Protein AF-P0DRC6-F1 (afdb_monomer_lite)

Organism: Centruroides sculpturatus (NCBI:txid218467)

InterPro domains:
  IPR002061 Scorpion long chain toxin/defensin [PF00537] (8-58)
  IPR003614 Knottins-like [SM00505] (5-55)
  IPR018218 Scorpion long chain toxin [PR00285] (15-22)
  IPR018218 Scorpion long chain toxin [PR00285] (38-48)
  IPR018218 Scorpion long chain toxin [PR00285] (48-61)
  IPR036574 Knottin, scorpion toxin-like superfamily [G3DSA:3.30.30.10] (5-69)
  IPR036574 Knottin, scorpion toxin-like superfamily [SSF57095] (7-63)
  IPR044062 LCN-type cysteine-stabilized alpha/beta (CS-alpha/beta) domain [PS51863] (6-70)

pLDDT: mean 85.08, std 11.72, range [41.88, 95.38]

Secondary structure (DSSP, 8-state):
-------BEEB-TTSPEEB--SSHHHHHHHHHHHHHTT-SEEEEETTEEEEET--TTS-EESS--TTPPEE--TT--SS---

Foldseek 3Di:
DLPQPAKFFFADPVRAGEFADQDLLRQQLLQQVLVVQVFDGWGQDPRTIITGPRDPPTHGDRDDDPPHHYDYSPPRGSDHDD

Sequence (82 aa):
SKKEIPGGYPVNQFKCTYECAHADTDHIRCKNLCKKLGGSWGYCYWNTCYCEYLPDSVPQKNSIEVFSCGATIVGVPDTEQQ

Structure (mmCIF, N/CA/C/O backbone):
data_AF-P0DRC6-F1
#
_entry.id   AF-P0DRC6-F1
#
loop_
_atom_site.group_PDB
_atom_site.id
_atom_site.type_symbol
_atom_site.label_atom_id
_atom_site.label_alt_id
_atom_site.label_comp_id
_atom_site.label_asym_id
_atom_site.label_entity_id
_atom_site.label_seq_id
_atom_site.pdbx_PDB_ins_code
_atom_site.Cartn_x
_atom_site.Cartn_y
_atom_site.Cartn_z
_atom_site.occupancy
_atom_site.B_iso_or_equiv
_atom_site.auth_seq_id
_atom_site.auth_comp_id
_atom_site.auth_asym_id
_atom_site.auth_atom_id
_atom_site.pdbx_PDB_model_num
ATOM 1 N N . SER A 1 1 ? -23.178 -11.154 3.362 1.00 41.88 1 SER A N 1
ATOM 2 C CA . SER A 1 1 ? -22.935 -10.108 2.357 1.00 41.88 1 SER A CA 1
ATOM 3 C C . SER A 1 1 ? -21.559 -9.538 2.634 1.00 41.88 1 SER A C 1
ATOM 5 O O . SER A 1 1 ? -21.409 -8.880 3.657 1.00 41.88 1 SER A O 1
ATOM 7 N N . LYS A 1 2 ? -20.526 -9.884 1.850 1.00 52.62 2 LYS A N 1
ATOM 8 C CA . LYS A 1 2 ? -19.282 -9.104 1.891 1.00 52.62 2 LYS A CA 1
ATOM 9 C C . LYS A 1 2 ? -19.715 -7.740 1.374 1.00 52.62 2 LYS A C 1
ATOM 11 O O . LYS A 1 2 ? -19.973 -7.635 0.182 1.00 52.62 2 LYS A O 1
ATOM 16 N N . LYS A 1 3 ? -19.942 -6.761 2.260 1.00 53.16 3 LYS A N 1
ATOM 17 C CA . LYS A 1 3 ? -20.015 -5.366 1.817 1.00 53.16 3 LYS A CA 1
ATOM 18 C C . LYS A 1 3 ? -18.803 -5.207 0.909 1.00 53.16 3 LYS A C 1
ATOM 20 O O . LYS A 1 3 ? -17.710 -5.579 1.329 1.00 53.16 3 LYS A O 1
ATOM 25 N N . GLU A 1 4 ? -19.015 -4.846 -0.349 1.00 58.88 4 GLU A N 1
ATOM 26 C CA . GLU A 1 4 ? -17.923 -4.463 -1.233 1.00 58.88 4 GLU A CA 1
ATOM 27 C C . GLU A 1 4 ? -17.243 -3.312 -0.508 1.00 58.88 4 GLU A C 1
ATOM 29 O O . GLU A 1 4 ? -17.779 -2.212 -0.499 1.00 58.88 4 GLU A O 1
ATOM 34 N N . ILE A 1 5 ? -16.185 -3.588 0.258 1.00 59.03 5 ILE A N 1
ATOM 35 C CA . ILE A 1 5 ? -15.441 -2.535 0.929 1.00 59.03 5 ILE A CA 1
ATOM 36 C C . ILE A 1 5 ? -14.706 -1.866 -0.226 1.00 59.03 5 ILE A C 1
ATOM 38 O O . ILE A 1 5 ? -13.788 -2.493 -0.777 1.00 59.03 5 ILE A O 1
ATOM 42 N N . PRO A 1 6 ? -15.145 -0.670 -0.674 1.00 72.50 6 PRO A N 1
ATOM 43 C CA . PRO A 1 6 ? -14.372 0.050 -1.661 1.00 72.50 6 PRO A CA 1
ATOM 44 C C . PRO A 1 6 ? -13.021 0.273 -0.996 1.00 72.50 6 PRO A C 1
ATOM 46 O O . PRO A 1 6 ? -12.960 0.555 0.201 1.00 72.50 6 PRO A O 1
ATOM 49 N N . GLY A 1 7 ? -11.943 0.040 -1.729 1.00 82.38 7 GLY A N 1
ATOM 50 C CA . GLY A 1 7 ? -10.610 0.192 -1.177 1.00 82.38 7 GLY A CA 1
ATOM 51 C C . GLY A 1 7 ? -10.393 1.530 -0.464 1.00 82.38 7 GLY A C 1
ATOM 52 O O . GLY A 1 7 ? -11.170 2.484 -0.582 1.00 82.38 7 GLY A O 1
ATOM 53 N N . GLY A 1 8 ? -9.271 1.632 0.222 1.00 93.06 8 GLY A N 1
ATOM 54 C CA . GLY A 1 8 ? -8.901 2.845 0.925 1.00 93.06 8 GLY A CA 1
ATOM 55 C C . GLY A 1 8 ? -7.403 3.054 0.947 1.00 93.06 8 GLY A C 1
ATOM 56 O O . GLY A 1 8 ? -6.609 2.211 0.525 1.00 93.06 8 GLY A O 1
ATOM 57 N N . TYR A 1 9 ? -7.029 4.213 1.467 1.00 94.19 9 TYR A N 1
ATOM 58 C CA . TYR A 1 9 ? -5.657 4.561 1.788 1.00 94.19 9 TYR A CA 1
ATOM 59 C C . TYR A 1 9 ? -5.379 4.051 3.203 1.00 94.19 9 TYR A C 1
ATOM 61 O O . TYR A 1 9 ? -5.901 4.642 4.158 1.00 94.19 9 TYR A O 1
ATOM 69 N N . PRO A 1 10 ? -4.621 2.953 3.379 1.00 94.12 10 PRO A N 1
ATOM 70 C CA . PRO A 1 10 ? -4.288 2.471 4.708 1.00 94.12 10 PRO A CA 1
ATOM 71 C C . PRO A 1 10 ? -3.487 3.536 5.454 1.00 94.12 10 PRO A C 1
ATOM 73 O O . PRO A 1 10 ? -2.678 4.258 4.863 1.00 94.12 10 PRO A O 1
ATOM 76 N N . VAL A 1 11 ? -3.703 3.620 6.764 1.00 93.94 11 VAL A N 1
ATOM 77 C CA . VAL A 1 11 ? -2.957 4.533 7.627 1.00 93.94 11 VAL A CA 1
ATOM 78 C C . VAL A 1 11 ? -2.208 3.781 8.713 1.00 93.94 11 VAL A C 1
ATOM 80 O O . VAL A 1 11 ? -2.667 2.764 9.231 1.00 93.94 11 VAL A O 1
ATOM 83 N N . ASN A 1 12 ? -1.038 4.296 9.073 1.00 90.62 12 ASN A N 1
ATOM 84 C CA . ASN A 1 12 ? -0.269 3.771 10.192 1.00 90.62 12 ASN A CA 1
ATOM 85 C C . ASN A 1 12 ? -0.878 4.198 11.547 1.00 90.62 12 ASN A C 1
ATOM 87 O O . ASN A 1 12 ? -1.875 4.921 11.618 1.00 90.62 12 ASN A O 1
ATOM 91 N N . GLN A 1 13 ? -0.233 3.804 12.649 1.00 89.81 13 GLN A N 1
ATOM 92 C CA . GLN A 1 13 ? -0.644 4.178 14.012 1.00 89.81 13 GLN A CA 1
ATOM 93 C C . GLN A 1 13 ? -0.722 5.699 14.266 1.00 89.81 13 GLN A C 1
ATOM 95 O O . GLN A 1 13 ? -1.419 6.133 15.179 1.00 89.81 13 GLN A O 1
ATOM 100 N N . PHE A 1 14 ? -0.045 6.510 13.448 1.00 89.50 14 PHE A N 1
ATOM 101 C CA . PHE A 1 14 ? -0.057 7.975 13.509 1.00 89.50 14 PHE A CA 1
ATOM 102 C C . PHE A 1 14 ? -1.080 8.609 12.554 1.00 89.50 14 PHE A C 1
ATOM 104 O O . PHE A 1 14 ? -1.089 9.825 12.390 1.00 89.50 14 PHE A O 1
ATOM 111 N N . LYS A 1 15 ? -1.955 7.806 11.933 1.00 89.94 15 LYS A N 1
ATOM 112 C CA . LYS A 1 15 ? -2.947 8.231 10.930 1.00 89.94 15 LYS A CA 1
ATOM 113 C C . LYS A 1 15 ? -2.343 8.819 9.644 1.00 89.94 15 LYS A C 1
ATOM 115 O O . LYS A 1 15 ? -3.059 9.482 8.892 1.00 89.94 15 LYS A O 1
ATOM 120 N N . CYS A 1 16 ? -1.065 8.548 9.374 1.00 91.88 16 CYS A N 1
ATOM 121 C CA . CYS A 1 16 ? -0.407 8.937 8.129 1.00 91.88 16 CYS A CA 1
ATOM 122 C C . CYS A 1 16 ? -0.611 7.875 7.056 1.00 91.88 16 CYS A C 1
ATOM 124 O O . CYS A 1 16 ? -0.532 6.677 7.343 1.00 91.88 16 CYS A O 1
ATOM 126 N N . THR A 1 17 ? -0.857 8.327 5.831 1.00 93.69 17 THR A N 1
ATOM 127 C CA . THR A 1 17 ? -0.981 7.469 4.653 1.00 93.69 17 THR A CA 1
ATOM 128 C C . THR A 1 17 ? 0.393 7.068 4.138 1.00 93.69 17 THR A C 1
ATOM 130 O O . THR A 1 17 ? 1.374 7.770 4.367 1.00 93.69 17 THR A O 1
ATOM 133 N N . TYR A 1 18 ? 0.486 5.941 3.441 1.00 94.00 18 TYR A N 1
ATOM 134 C CA . TYR A 1 18 ? 1.765 5.462 2.926 1.00 94.00 18 TYR A CA 1
ATOM 135 C C . TYR A 1 18 ? 2.101 6.115 1.587 1.00 94.00 18 TYR A C 1
ATOM 137 O O . TYR A 1 18 ? 1.348 5.959 0.630 1.00 94.00 18 TYR A O 1
ATOM 145 N N . GLU A 1 19 ? 3.213 6.838 1.527 1.00 91.81 19 GLU A N 1
ATOM 146 C CA . GLU A 1 19 ? 3.679 7.506 0.311 1.00 91.81 19 GLU A CA 1
ATOM 147 C C . GLU A 1 19 ? 4.281 6.510 -0.675 1.00 91.81 19 GLU A C 1
ATOM 149 O O . GLU A 1 19 ? 4.901 5.516 -0.293 1.00 91.81 19 GLU A O 1
ATOM 154 N N . CYS A 1 20 ? 4.131 6.821 -1.954 1.00 91.75 20 CYS A N 1
ATOM 155 C CA . CYS A 1 20 ? 4.745 6.097 -3.054 1.00 91.75 20 CYS A CA 1
ATOM 156 C C . CYS A 1 20 ? 5.082 7.074 -4.179 1.00 91.75 20 CYS A C 1
ATOM 158 O O . CYS A 1 20 ? 4.373 8.053 -4.397 1.00 91.75 20 CYS A O 1
ATOM 160 N N . ALA A 1 21 ? 6.144 6.797 -4.923 1.00 86.06 21 ALA A N 1
ATOM 161 C CA . ALA A 1 21 ? 6.367 7.390 -6.229 1.00 86.06 21 ALA A CA 1
ATOM 162 C C . ALA A 1 21 ? 5.734 6.502 -7.312 1.00 86.06 21 ALA A C 1
ATOM 164 O O . ALA A 1 21 ? 5.543 5.302 -7.124 1.00 86.06 21 ALA A O 1
ATOM 165 N N . HIS A 1 22 ? 5.465 7.057 -8.494 1.00 78.25 22 HIS A N 1
ATOM 166 C CA . HIS A 1 22 ? 5.018 6.294 -9.672 1.00 78.25 22 HIS A CA 1
ATOM 167 C C . HIS A 1 22 ? 6.135 5.419 -10.295 1.00 78.25 22 HIS A C 1
ATOM 169 O O . HIS A 1 22 ? 6.175 5.214 -11.505 1.00 78.25 22 HIS A O 1
ATOM 175 N N . ALA A 1 23 ? 7.073 4.935 -9.477 1.00 86.12 23 ALA A N 1
ATOM 176 C CA . ALA A 1 23 ? 8.140 4.020 -9.863 1.00 86.12 23 ALA A CA 1
ATOM 177 C C . ALA A 1 23 ? 7.709 2.566 -9.621 1.00 86.12 23 ALA A C 1
ATOM 179 O O . ALA A 1 23 ? 7.058 2.273 -8.616 1.00 86.12 23 ALA A O 1
ATOM 180 N N . ASP A 1 24 ? 8.127 1.640 -10.487 1.00 87.19 24 ASP A N 1
ATOM 181 C CA . ASP A 1 24 ? 7.732 0.223 -10.419 1.00 87.19 24 ASP A CA 1
ATOM 182 C C . ASP A 1 24 ? 7.966 -0.409 -9.037 1.00 87.19 24 ASP A C 1
ATOM 184 O O . ASP A 1 24 ? 7.123 -1.153 -8.532 1.00 87.19 24 ASP A O 1
ATOM 188 N N . THR A 1 25 ? 9.066 -0.055 -8.367 1.00 88.88 25 THR A N 1
ATOM 189 C CA . THR A 1 25 ? 9.383 -0.550 -7.017 1.00 88.88 25 THR A CA 1
ATOM 190 C C . THR A 1 25 ? 8.329 -0.161 -5.988 1.00 88.88 25 THR A C 1
ATOM 192 O O . THR A 1 25 ? 7.974 -0.962 -5.125 1.00 88.88 25 THR A O 1
ATOM 195 N N . ASP A 1 26 ? 7.789 1.052 -6.077 1.00 89.25 26 ASP A N 1
ATOM 196 C CA . ASP A 1 26 ? 6.781 1.532 -5.139 1.00 89.25 26 ASP A CA 1
ATOM 197 C C . ASP A 1 26 ? 5.393 0.978 -5.470 1.00 89.25 26 ASP A C 1
ATOM 199 O O . ASP A 1 26 ? 4.621 0.682 -4.558 1.00 89.25 26 ASP A O 1
ATOM 203 N N . HIS A 1 27 ? 5.103 0.712 -6.748 1.00 89.12 27 HIS A N 1
ATOM 204 C CA . HIS A 1 27 ? 3.924 -0.064 -7.137 1.00 89.12 27 HIS A CA 1
ATOM 205 C C . HIS A 1 27 ? 3.951 -1.469 -6.515 1.00 89.12 27 HIS A C 1
ATOM 207 O O . HIS A 1 27 ? 2.956 -1.904 -5.927 1.00 89.12 27 HIS A O 1
ATOM 213 N N . ILE A 1 28 ? 5.099 -2.153 -6.570 1.00 92.81 28 ILE A N 1
ATOM 214 C CA . ILE A 1 28 ? 5.281 -3.466 -5.937 1.00 92.81 28 ILE A CA 1
ATOM 215 C C . ILE A 1 28 ? 5.152 -3.360 -4.413 1.00 92.81 28 ILE A C 1
ATOM 217 O O . ILE A 1 28 ? 4.468 -4.181 -3.796 1.00 92.81 28 ILE A O 1
ATOM 221 N N . ARG A 1 29 ? 5.735 -2.329 -3.792 1.00 93.94 29 ARG A N 1
ATOM 222 C CA . ARG A 1 29 ? 5.594 -2.093 -2.347 1.00 93.94 29 ARG A CA 1
ATOM 223 C C . ARG A 1 29 ? 4.147 -1.837 -1.945 1.00 93.94 29 ARG A C 1
ATOM 225 O O . ARG A 1 29 ? 3.702 -2.445 -0.978 1.00 93.94 29 ARG A O 1
ATOM 232 N N . CYS A 1 30 ? 3.384 -1.021 -2.674 1.00 94.88 30 CYS A N 1
ATOM 233 C CA . CYS A 1 30 ? 1.958 -0.839 -2.393 1.00 94.88 30 CYS A CA 1
ATOM 234 C C . CYS A 1 30 ? 1.202 -2.168 -2.529 1.00 94.88 30 CYS A C 1
ATOM 236 O O . CYS A 1 30 ? 0.470 -2.546 -1.619 1.00 94.88 30 CYS A O 1
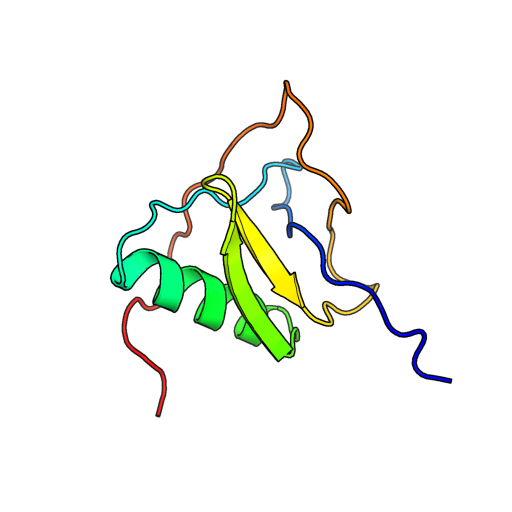ATOM 238 N N . LYS A 1 31 ? 1.429 -2.934 -3.604 1.00 94.25 31 LYS A N 1
ATOM 239 C CA . LYS A 1 31 ? 0.830 -4.266 -3.795 1.00 94.25 31 LYS A CA 1
ATOM 240 C C . LYS A 1 31 ? 1.116 -5.198 -2.613 1.00 94.25 31 LYS A C 1
ATOM 242 O O . LYS A 1 31 ? 0.193 -5.795 -2.057 1.00 94.25 31 LYS A O 1
ATOM 247 N N . ASN A 1 32 ? 2.375 -5.296 -2.197 1.00 94.94 32 ASN A N 1
ATOM 248 C CA . ASN A 1 32 ? 2.803 -6.157 -1.097 1.00 94.94 32 ASN A CA 1
ATOM 249 C C . ASN A 1 32 ? 2.289 -5.660 0.265 1.00 94.94 32 ASN A C 1
ATOM 251 O O . ASN A 1 32 ? 1.869 -6.471 1.090 1.00 94.94 32 ASN A O 1
ATOM 255 N N . LEU A 1 33 ? 2.256 -4.343 0.490 1.00 94.88 33 LEU A N 1
ATOM 256 C CA . LEU A 1 33 ? 1.658 -3.728 1.676 1.00 94.88 33 LEU A CA 1
ATOM 257 C C . LEU A 1 33 ? 0.178 -4.106 1.777 1.00 94.88 33 LEU A C 1
ATOM 259 O O . LEU A 1 33 ? -0.258 -4.607 2.809 1.00 94.88 33 LEU A O 1
ATOM 263 N N . CYS A 1 34 ? -0.579 -3.923 0.698 1.00 94.69 34 CYS A N 1
ATOM 264 C CA . CYS A 1 34 ? -2.007 -4.209 0.671 1.00 94.69 34 CYS A CA 1
ATOM 265 C C . CYS A 1 34 ? -2.296 -5.695 0.906 1.00 94.69 34 CYS A C 1
ATOM 267 O O . CYS A 1 34 ? -3.137 -6.017 1.743 1.00 94.69 34 CYS A O 1
ATOM 269 N N . LYS A 1 35 ? -1.542 -6.601 0.267 1.00 93.62 35 LYS A N 1
ATOM 270 C CA . LYS A 1 35 ? -1.631 -8.048 0.534 1.00 93.62 35 LYS A CA 1
ATOM 271 C C . LYS A 1 35 ? -1.340 -8.383 1.998 1.00 93.62 35 LYS A C 1
ATOM 273 O O . LYS A 1 35 ? -2.080 -9.143 2.616 1.00 93.62 35 LYS A O 1
ATOM 278 N N . LYS A 1 36 ? -0.291 -7.789 2.576 1.00 93.12 36 LYS A N 1
ATOM 279 C CA . LYS A 1 36 ? 0.083 -7.981 3.987 1.00 93.12 36 LYS A CA 1
ATOM 280 C C . LYS A 1 36 ? -1.014 -7.513 4.947 1.00 93.12 36 LYS A C 1
ATOM 282 O O . LYS A 1 36 ? -1.186 -8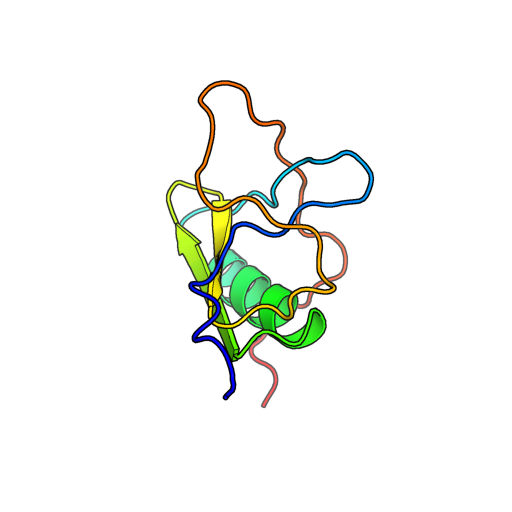.108 6.006 1.00 93.12 36 LYS A O 1
ATOM 287 N N . LEU A 1 37 ? -1.755 -6.471 4.577 1.00 93.06 37 LEU A N 1
ATOM 288 C CA . LEU A 1 37 ? -2.893 -5.951 5.338 1.00 93.06 37 LEU A CA 1
ATOM 289 C C . LEU A 1 37 ? -4.201 -6.732 5.095 1.00 93.06 37 LEU A C 1
ATOM 291 O O . LEU A 1 37 ? -5.229 -6.390 5.671 1.00 93.06 37 LEU A O 1
ATOM 295 N N . GLY A 1 38 ? -4.186 -7.781 4.267 1.00 91.50 38 GLY A N 1
ATOM 296 C CA . GLY A 1 38 ? -5.368 -8.590 3.950 1.00 91.50 38 GLY A CA 1
ATOM 297 C C . GLY A 1 38 ? -6.253 -8.019 2.838 1.00 91.50 38 GLY A C 1
ATOM 298 O O . GLY A 1 38 ? -7.347 -8.534 2.620 1.00 91.50 38 GLY A O 1
ATOM 299 N N . GLY A 1 39 ? -5.797 -6.973 2.144 1.00 91.31 39 GLY A N 1
ATOM 300 C CA . GLY A 1 39 ? -6.410 -6.484 0.911 1.00 91.31 39 GLY A CA 1
ATOM 301 C C . GLY A 1 39 ? -6.090 -7.382 -0.287 1.00 91.31 39 GLY A C 1
ATOM 302 O O . GLY A 1 39 ? -5.184 -8.216 -0.243 1.00 91.31 39 GLY A O 1
ATOM 303 N N . SER A 1 40 ? -6.829 -7.205 -1.383 1.00 89.31 40 SER A N 1
ATOM 304 C CA . SER A 1 40 ? -6.655 -8.032 -2.591 1.00 89.31 40 SER A CA 1
ATOM 305 C C . SER A 1 40 ? -5.618 -7.460 -3.554 1.00 89.31 40 SER A C 1
ATOM 307 O O . SER A 1 40 ? -4.859 -8.207 -4.174 1.00 89.31 40 SER A O 1
ATOM 309 N N . TRP A 1 41 ? -5.572 -6.133 -3.678 1.00 90.56 41 TRP A N 1
ATOM 310 C CA . TRP A 1 41 ? -4.703 -5.448 -4.627 1.00 90.56 41 TRP A CA 1
ATOM 311 C C . TRP A 1 41 ? -4.245 -4.096 -4.089 1.00 90.56 41 TRP A C 1
ATOM 313 O O . TRP A 1 41 ? -4.930 -3.498 -3.264 1.00 90.56 41 TRP A O 1
ATOM 323 N N . GLY A 1 42 ? -3.081 -3.632 -4.539 1.00 93.50 42 GLY A N 1
ATOM 324 C CA . GLY A 1 42 ? -2.485 -2.374 -4.108 1.00 93.50 42 GLY A CA 1
ATOM 325 C C . GLY A 1 42 ? -1.734 -1.681 -5.228 1.00 93.50 42 GLY A C 1
ATOM 326 O O . GLY A 1 42 ? -1.058 -2.347 -6.009 1.00 93.50 42 GLY A O 1
ATOM 327 N N . TYR A 1 43 ? -1.836 -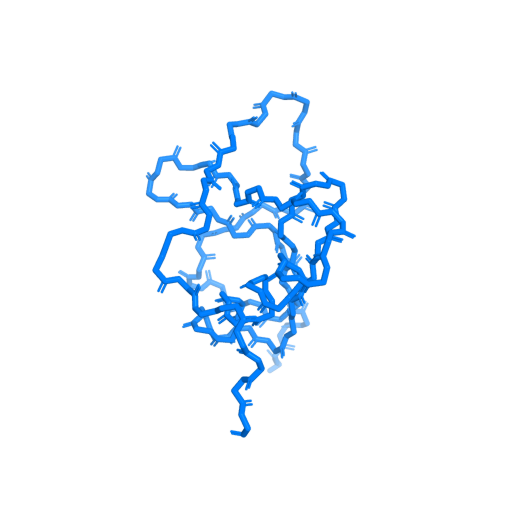0.358 -5.297 1.00 93.31 43 TYR A N 1
ATOM 328 C CA . TYR A 1 43 ? -1.149 0.453 -6.300 1.00 93.31 43 TYR A CA 1
ATOM 329 C C . TYR A 1 43 ? -0.876 1.869 -5.792 1.00 93.31 43 TYR A C 1
ATOM 331 O O . TYR A 1 43 ? -1.471 2.320 -4.812 1.00 93.31 43 TYR A O 1
ATOM 339 N N . CYS A 1 44 ? 0.040 2.568 -6.463 1.00 93.06 44 CYS A N 1
ATOM 340 C CA . CYS A 1 44 ? 0.322 3.964 -6.174 1.00 93.06 44 CYS A CA 1
ATOM 341 C C . CYS A 1 44 ? -0.689 4.881 -6.876 1.00 93.06 44 CYS A C 1
ATOM 343 O O . CYS A 1 44 ? -0.795 4.866 -8.104 1.00 93.06 44 CYS A O 1
ATOM 345 N N . TYR A 1 45 ? -1.427 5.683 -6.109 1.00 91.25 45 TYR A N 1
ATOM 346 C CA . TYR A 1 45 ? -2.411 6.640 -6.609 1.00 91.25 45 TYR A CA 1
ATOM 347 C C . TYR A 1 45 ? -2.223 7.996 -5.931 1.00 91.25 45 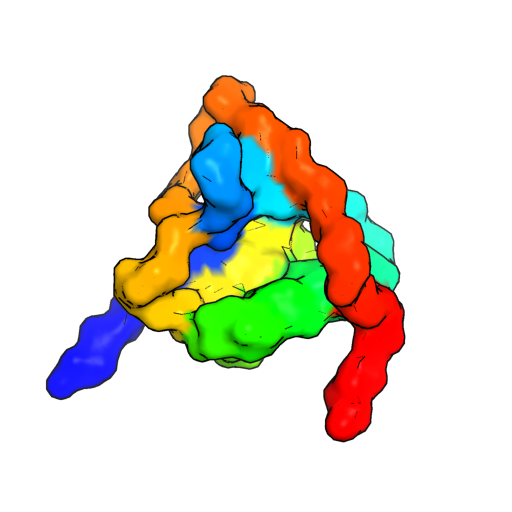TYR A C 1
ATOM 349 O O . TYR A 1 45 ? -2.248 8.082 -4.707 1.00 91.25 45 TYR A O 1
ATOM 357 N N . TRP A 1 46 ? -2.034 9.067 -6.710 1.00 88.44 46 TRP A N 1
ATOM 358 C CA . TRP A 1 46 ? -1.766 10.408 -6.161 1.00 88.44 46 TRP A CA 1
ATOM 359 C C . TRP A 1 46 ? -0.609 10.417 -5.143 1.00 88.44 46 TRP A C 1
ATOM 361 O O . TRP A 1 46 ? -0.712 10.976 -4.052 1.00 88.44 46 TRP A O 1
ATOM 371 N N . ASN A 1 47 ? 0.496 9.751 -5.491 1.00 90.38 47 ASN A N 1
ATOM 372 C CA . ASN A 1 47 ? 1.667 9.558 -4.628 1.00 90.38 47 ASN A CA 1
ATOM 373 C C . ASN A 1 47 ? 1.372 8.886 -3.269 1.00 90.38 47 ASN A C 1
ATOM 375 O O . ASN A 1 47 ? 2.138 9.022 -2.316 1.00 90.38 47 ASN A O 1
ATOM 379 N N . THR A 1 48 ? 0.252 8.167 -3.163 1.00 92.56 48 THR A N 1
ATOM 380 C CA . THR A 1 48 ? -0.170 7.458 -1.952 1.00 92.56 48 THR A CA 1
ATOM 381 C C . THR A 1 48 ? -0.612 6.035 -2.291 1.00 92.56 48 THR A C 1
ATOM 383 O O . THR A 1 48 ? -1.312 5.810 -3.277 1.00 92.56 48 THR A O 1
ATOM 386 N N . CYS A 1 49 ? -0.234 5.043 -1.487 1.00 94.69 49 CYS A N 1
ATOM 387 C CA . CYS A 1 49 ? -0.724 3.685 -1.684 1.00 94.69 49 CYS A CA 1
ATOM 388 C C . CYS A 1 49 ? -2.231 3.618 -1.448 1.00 94.69 49 CYS A C 1
ATOM 390 O O . CYS A 1 49 ? -2.725 3.990 -0.382 1.00 94.69 49 CYS A O 1
ATOM 392 N N . TYR A 1 50 ? -2.937 3.064 -2.422 1.00 94.62 50 TYR A N 1
ATOM 393 C CA . TYR A 1 50 ? -4.336 2.692 -2.321 1.00 94.62 50 TYR A CA 1
ATOM 394 C C . TYR A 1 50 ? -4.451 1.171 -2.374 1.00 94.62 50 TYR A C 1
ATOM 396 O O . TYR A 1 50 ? -3.769 0.526 -3.175 1.00 94.62 50 TYR A O 1
ATOM 404 N N . CYS A 1 51 ? -5.301 0.598 -1.523 1.00 95.38 51 CYS A N 1
ATOM 405 C CA . CYS A 1 51 ? -5.534 -0.838 -1.471 1.00 95.38 51 CYS A CA 1
ATOM 406 C C . CYS A 1 51 ? -7.003 -1.166 -1.692 1.00 95.38 51 CYS A C 1
ATOM 408 O O . CYS A 1 51 ? -7.868 -0.678 -0.968 1.00 95.38 51 CYS A O 1
ATOM 410 N N . GLU A 1 52 ? -7.279 -2.080 -2.609 1.00 93.44 52 GLU A N 1
ATOM 411 C CA . GLU A 1 52 ? -8.618 -2.598 -2.851 1.00 93.44 52 GLU A CA 1
ATOM 412 C C . GLU A 1 52 ? -8.974 -3.720 -1.870 1.00 93.44 52 GLU A C 1
ATOM 414 O O . GLU A 1 52 ? -8.145 -4.584 -1.553 1.00 93.44 52 GLU A O 1
ATOM 419 N N . TYR A 1 53 ? -10.240 -3.739 -1.439 1.00 92.25 53 TYR A N 1
ATOM 420 C CA . TYR A 1 53 ? -10.809 -4.772 -0.567 1.00 92.25 53 TYR A CA 1
ATOM 421 C C . TYR A 1 53 ? -10.069 -4.940 0.770 1.00 92.25 53 TYR A C 1
ATOM 423 O O . TYR A 1 53 ? -9.935 -6.055 1.275 1.00 92.25 53 TYR A O 1
ATOM 431 N N . LEU A 1 54 ? -9.576 -3.839 1.342 1.00 90.62 54 LEU A N 1
ATOM 432 C CA . LEU A 1 54 ? -9.055 -3.816 2.709 1.00 90.62 54 LEU A CA 1
ATOM 433 C C . LEU A 1 54 ? -10.147 -4.259 3.701 1.00 90.62 54 LEU A C 1
ATOM 435 O O . LEU A 1 54 ? -11.269 -3.763 3.613 1.00 90.62 54 LEU A O 1
ATOM 439 N N . PRO A 1 55 ? -9.848 -5.144 4.666 1.00 90.50 55 PRO A N 1
ATOM 440 C CA . PRO A 1 55 ? -10.796 -5.496 5.720 1.00 90.50 55 PRO A CA 1
ATOM 441 C C . PRO A 1 55 ? -11.191 -4.281 6.571 1.00 90.50 55 PRO A C 1
ATOM 443 O O . PRO A 1 55 ? -10.347 -3.438 6.868 1.00 90.50 55 PRO A O 1
ATOM 446 N N . ASP A 1 56 ? -12.431 -4.252 7.075 1.00 88.81 56 ASP A N 1
ATOM 447 C CA . ASP A 1 56 ? -12.933 -3.182 7.964 1.00 88.81 56 ASP A CA 1
ATOM 448 C C . ASP A 1 56 ? -12.090 -3.012 9.245 1.00 88.81 56 ASP A C 1
ATOM 450 O O . ASP A 1 56 ? -12.110 -1.960 9.881 1.00 88.81 56 ASP A O 1
ATOM 454 N N . SER A 1 57 ? -11.336 -4.045 9.637 1.00 90.69 57 SER A N 1
ATOM 455 C CA . SER A 1 57 ? -10.425 -4.004 10.783 1.00 90.69 57 SER A CA 1
ATOM 456 C C . SER A 1 57 ? -9.158 -3.180 10.541 1.00 90.69 57 SER A C 1
ATOM 458 O O . SER A 1 57 ? -8.447 -2.887 11.500 1.00 90.69 57 SER A O 1
ATOM 460 N N . VAL A 1 58 ? -8.827 -2.852 9.287 1.00 92.50 58 VAL A N 1
ATOM 461 C CA . VAL A 1 58 ? -7.623 -2.085 8.954 1.00 92.50 58 VAL A CA 1
ATOM 462 C C . VAL A 1 58 ? -7.9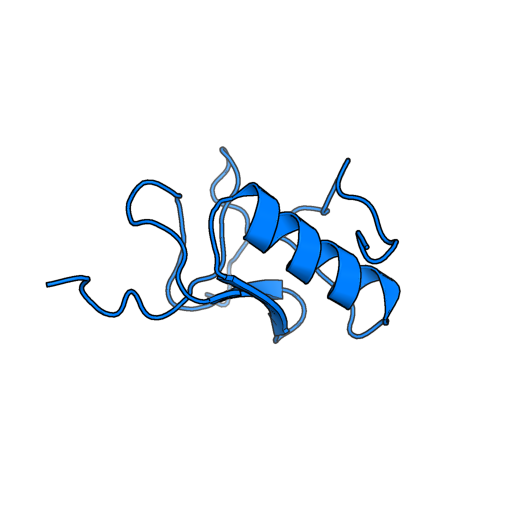49 -0.590 8.928 1.00 92.50 58 VAL A C 1
ATOM 464 O O . VAL A 1 58 ? -8.824 -0.173 8.167 1.00 92.50 58 VAL A O 1
ATOM 467 N N . PRO A 1 59 ? -7.239 0.246 9.709 1.00 93.25 59 PRO A N 1
ATOM 468 C CA . PRO A 1 59 ? -7.393 1.694 9.643 1.00 93.25 59 PRO A CA 1
ATOM 469 C C . PRO A 1 59 ? -7.113 2.230 8.234 1.00 93.25 59 PRO A C 1
ATOM 471 O O . PRO A 1 59 ? -6.017 2.054 7.698 1.00 93.25 59 PRO A O 1
ATOM 474 N N . GLN A 1 60 ? -8.0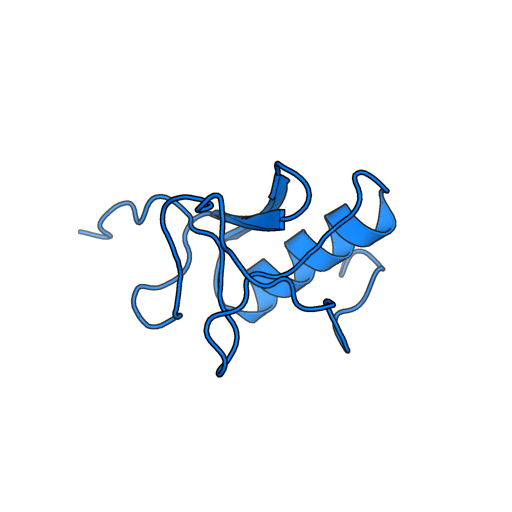96 2.916 7.649 1.00 92.56 60 GLN A N 1
ATOM 475 C CA . GLN A 1 60 ? -8.007 3.468 6.298 1.00 92.56 60 GLN A CA 1
ATOM 476 C C . GLN A 1 60 ? -8.811 4.765 6.147 1.00 92.56 60 GLN A C 1
ATOM 478 O O . GLN A 1 60 ? -9.748 5.026 6.904 1.00 92.56 60 GLN A O 1
ATOM 483 N N . LYS A 1 61 ? -8.437 5.579 5.157 1.00 90.75 61 LYS A N 1
ATOM 484 C CA . LYS A 1 61 ? -9.207 6.737 4.681 1.00 90.75 61 LYS A CA 1
ATOM 485 C C . LYS A 1 61 ? -9.798 6.424 3.305 1.00 90.75 61 LYS A C 1
ATOM 487 O O . LYS A 1 61 ? -9.147 5.773 2.497 1.00 90.75 61 LYS A O 1
ATOM 492 N N . ASN A 1 62 ? -10.981 6.954 3.000 1.00 88.25 62 ASN A N 1
ATOM 493 C CA . ASN A 1 62 ? -11.613 6.783 1.679 1.00 88.25 62 ASN A CA 1
ATOM 494 C C . ASN A 1 62 ? -11.193 7.873 0.673 1.00 88.25 62 ASN A C 1
ATOM 496 O O . ASN A 1 62 ? -11.493 7.782 -0.513 1.00 88.25 62 ASN A O 1
ATOM 500 N N . SER A 1 63 ? -10.500 8.912 1.141 1.00 86.56 63 SER A N 1
ATOM 501 C CA . SER A 1 63 ? -10.013 10.034 0.338 1.00 86.56 63 SER A CA 1
ATOM 502 C C . SER A 1 63 ? -8.703 10.573 0.907 1.00 86.56 63 SER A C 1
ATOM 504 O O . SER A 1 63 ? -8.484 10.529 2.120 1.00 86.56 63 SER A O 1
ATOM 506 N N . ILE A 1 64 ? -7.853 11.119 0.038 1.00 80.81 64 ILE A N 1
ATOM 507 C CA . ILE A 1 64 ? -6.662 11.871 0.443 1.00 80.81 64 ILE A CA 1
ATOM 508 C C . ILE A 1 64 ? -7.106 13.300 0.761 1.00 80.81 64 ILE A C 1
ATOM 510 O O . ILE A 1 64 ? -7.694 13.979 -0.078 1.00 80.81 64 ILE A O 1
ATOM 514 N N . GLU A 1 65 ? -6.855 13.746 1.987 1.00 76.69 65 GLU A N 1
ATOM 515 C CA . GLU A 1 65 ? -7.075 15.135 2.391 1.00 76.69 65 GLU A CA 1
ATOM 516 C C . GLU A 1 65 ? -5.859 15.986 2.008 1.00 76.69 65 GLU A C 1
ATOM 518 O O . GLU A 1 65 ? -4.729 15.501 2.029 1.00 76.69 65 GLU A O 1
ATOM 523 N N . VAL A 1 66 ? -6.079 17.275 1.728 1.00 69.62 66 VAL A N 1
ATOM 524 C CA . VAL A 1 66 ? -5.006 18.235 1.387 1.00 69.62 66 VAL A CA 1
ATOM 525 C C . VAL A 1 66 ? -3.937 18.318 2.488 1.00 69.62 66 VAL A C 1
ATOM 527 O O . VAL A 1 66 ? -2.767 18.543 2.200 1.00 69.62 66 VAL A O 1
ATOM 530 N N . PHE A 1 67 ? -4.328 18.081 3.745 1.00 68.38 67 PHE A N 1
ATOM 531 C CA . PHE A 1 67 ? -3.438 18.022 4.905 1.00 68.38 67 PHE A CA 1
ATOM 532 C C . PHE A 1 67 ? -3.335 16.589 5.441 1.00 68.38 67 PHE A C 1
ATOM 534 O O . PHE A 1 67 ? -3.757 16.297 6.559 1.00 68.38 67 PHE A O 1
ATOM 541 N N . SER A 1 68 ? -2.802 15.670 4.636 1.00 68.81 68 SER A N 1
ATOM 542 C CA . SER A 1 68 ? -2.437 14.329 5.103 1.00 68.81 68 SER A CA 1
ATOM 543 C C . SER A 1 68 ? -0.929 14.252 5.335 1.00 68.81 68 SER A C 1
ATOM 545 O O . SER A 1 68 ? -0.152 14.742 4.521 1.00 68.81 68 SER A O 1
ATOM 547 N N . CYS A 1 69 ? -0.505 13.640 6.441 1.00 84.44 69 CYS A N 1
ATOM 548 C CA . CYS A 1 69 ? 0.894 13.259 6.607 1.00 84.44 69 CYS A CA 1
ATOM 549 C C . CYS A 1 69 ? 1.186 11.991 5.803 1.00 84.44 69 CYS A C 1
ATOM 551 O O . CYS A 1 69 ? 0.354 11.080 5.734 1.00 84.44 69 CYS A O 1
ATOM 553 N N . GLY A 1 70 ? 2.381 11.939 5.224 1.00 81.50 70 GLY A N 1
ATOM 554 C CA . GLY A 1 70 ? 2.899 10.786 4.513 1.00 81.50 70 GLY A CA 1
ATOM 555 C C . GLY A 1 70 ? 3.879 9.977 5.359 1.00 81.50 70 GLY A C 1
ATOM 556 O O . GLY A 1 70 ? 4.628 10.519 6.170 1.00 81.50 70 GLY A O 1
ATOM 557 N N . ALA A 1 71 ? 3.839 8.659 5.207 1.00 81.31 71 ALA A N 1
ATOM 558 C CA . ALA A 1 71 ? 4.747 7.721 5.841 1.00 81.31 71 ALA A CA 1
ATOM 559 C C . ALA A 1 71 ? 5.439 6.863 4.783 1.00 81.31 71 ALA A C 1
ATOM 561 O O . ALA A 1 71 ? 4.809 6.376 3.847 1.00 81.31 71 ALA A O 1
ATOM 562 N N . THR A 1 72 ? 6.729 6.608 4.964 1.00 82.00 72 THR A N 1
ATOM 563 C CA . THR A 1 72 ? 7.476 5.711 4.081 1.00 82.00 72 THR A CA 1
ATOM 564 C C . THR A 1 72 ? 7.046 4.258 4.287 1.00 82.00 72 THR A C 1
ATOM 566 O O . THR A 1 72 ? 6.831 3.803 5.416 1.00 82.00 72 THR A O 1
ATOM 569 N N . ILE A 1 73 ? 6.971 3.496 3.197 1.00 78.50 73 ILE A N 1
ATOM 570 C CA . ILE A 1 73 ? 6.684 2.060 3.227 1.00 78.50 73 ILE A CA 1
ATOM 571 C C . ILE A 1 73 ? 7.946 1.293 3.670 1.00 78.50 73 ILE A C 1
ATOM 573 O O . ILE A 1 73 ? 8.709 0.784 2.852 1.00 78.50 73 ILE A O 1
ATOM 577 N N . VAL A 1 74 ? 8.205 1.228 4.979 1.00 76.44 74 VAL A N 1
ATOM 578 C CA . VAL A 1 74 ? 9.388 0.540 5.534 1.00 76.44 74 VAL A CA 1
ATOM 579 C C . VAL A 1 74 ? 9.108 -0.947 5.770 1.00 76.44 74 VAL A C 1
ATOM 581 O O . VAL A 1 74 ? 8.071 -1.320 6.319 1.00 76.44 74 VAL A O 1
ATOM 584 N N . GLY A 1 75 ? 10.059 -1.809 5.394 1.00 79.81 75 GLY A N 1
ATOM 585 C CA . GLY A 1 75 ? 10.003 -3.251 5.675 1.00 79.81 75 GLY A CA 1
ATOM 586 C C . GLY A 1 75 ? 8.982 -4.025 4.835 1.00 79.81 75 GLY A C 1
ATOM 587 O O . GLY A 1 75 ? 8.593 -5.135 5.207 1.00 79.81 75 GLY A O 1
ATOM 588 N N . VAL A 1 76 ? 8.526 -3.444 3.724 1.00 81.38 76 VAL A N 1
ATOM 589 C CA . VAL A 1 76 ? 7.733 -4.138 2.707 1.00 81.38 76 VAL A CA 1
ATOM 590 C C . VAL A 1 76 ? 8.650 -4.444 1.523 1.00 81.38 76 VAL A C 1
ATOM 592 O O . VAL A 1 76 ? 9.335 -3.532 1.058 1.00 81.38 76 VAL A O 1
ATOM 595 N N . PRO A 1 77 ? 8.695 -5.697 1.041 1.00 80.38 77 PRO A N 1
ATOM 596 C CA . PRO A 1 77 ? 9.532 -6.049 -0.098 1.00 80.38 77 PRO A CA 1
ATOM 597 C C . PRO A 1 77 ? 9.108 -5.282 -1.358 1.00 80.38 77 PRO A C 1
ATOM 599 O O . PRO A 1 77 ? 7.920 -5.064 -1.595 1.00 80.38 77 PRO A O 1
ATOM 602 N N . ASP A 1 78 ? 10.087 -4.912 -2.177 1.00 77.50 78 ASP A N 1
ATOM 603 C CA . ASP A 1 78 ? 9.960 -4.289 -3.504 1.00 77.50 78 ASP A CA 1
ATOM 604 C C . ASP A 1 78 ? 10.143 -5.285 -4.655 1.00 77.50 78 ASP A C 1
ATOM 606 O O . ASP A 1 78 ? 10.221 -4.900 -5.817 1.00 77.50 78 ASP A O 1
ATOM 610 N N . THR A 1 79 ? 10.164 -6.579 -4.340 1.00 80.12 79 THR A N 1
ATOM 611 C CA . THR A 1 79 ? 10.113 -7.666 -5.322 1.00 80.12 79 THR A CA 1
ATOM 612 C C . THR A 1 79 ? 8.713 -8.273 -5.341 1.00 80.12 79 THR A C 1
ATOM 614 O O . THR A 1 79 ? 8.062 -8.390 -4.296 1.00 80.12 79 THR A O 1
ATOM 617 N N . GLU A 1 80 ? 8.222 -8.651 -6.521 1.00 71.31 80 GLU A N 1
ATOM 618 C CA . GLU A 1 80 ? 6.966 -9.389 -6.620 1.00 71.31 80 GLU A CA 1
ATOM 619 C C . GLU A 1 80 ? 7.102 -10.733 -5.898 1.00 71.31 80 GLU A C 1
ATOM 621 O O . GLU A 1 80 ? 7.984 -11.532 -6.207 1.00 71.31 80 GLU A O 1
ATOM 626 N N . GLN A 1 81 ? 6.243 -10.978 -4.907 1.00 60.69 81 GLN A N 1
ATOM 627 C CA . GLN A 1 81 ? 6.168 -12.292 -4.276 1.00 60.69 81 GLN A CA 1
ATOM 628 C C . GLN A 1 81 ? 5.491 -13.258 -5.260 1.00 60.69 81 GLN A C 1
ATOM 630 O O . GLN A 1 81 ? 4.330 -13.025 -5.618 1.00 60.69 81 GLN A O 1
ATOM 635 N N . GLN A 1 82 ? 6.253 -14.262 -5.720 1.00 52.78 82 GLN A N 1
ATOM 636 C CA . GLN A 1 82 ? 5.799 -15.364 -6.583 1.00 52.78 82 GLN A CA 1
ATOM 637 C C . GLN A 1 82 ? 4.670 -16.173 -5.942 1.00 52.78 82 GLN A C 1
ATOM 639 O O . GLN A 1 82 ? 4.701 -16.357 -4.703 1.00 52.78 82 GLN A O 1
#

GO terms:
  GO:0005576 extracellular region (C, EXP)

Radius of gyration: 11.77 Å; chains: 1; bounding box: 33×34×24 Å